Protein AF-A0A075B1Z4-F1 (afdb_monomer_lite)

Organism: Rozella allomycis (strain CSF55) (NCBI:txid988480)

Radius of gyration: 21.36 Å; chains: 1; bounding box: 28×86×31 Å

pLDDT: mean 89.01, std 13.8, range [45.53, 98.69]

Secondary structure (DSSP, 8-state):
-PPS---------PPPTT-PPPP-SS-TTHHHHHHHHHHHHHTTT-GGGGHHHHHHHHHHHHHTTSS----TTTTT-HHHHHHHHHHHHHHHHHHH-

Sequence (97 aa):
MPSPGAYNISTLVKAPIRGSFPLDTQGLCKDYFENYMACLSKNFDHSILCRRGMRDYLKCRMDNDLMDKEDMARLGFADLEEEEREEEIIRKLRESF

InterPro domains:
  IPR051383 Cytochrome c oxidase assembly protein COX19 [PTHR21107] (10-88)

Structure (mmCIF, N/CA/C/O backbone):
data_AF-A0A075B1Z4-F1
#
_entry.id   AF-A0A075B1Z4-F1
#
loop_
_atom_site.group_PDB
_atom_site.id
_atom_site.type_symbol
_atom_site.label_atom_id
_atom_site.label_alt_id
_atom_site.label_comp_id
_atom_site.label_asym_id
_atom_site.label_entity_id
_atom_site.label_seq_id
_atom_site.pdbx_PDB_ins_code
_atom_site.Cartn_x
_atom_site.Cartn_y
_atom_site.Cartn_z
_atom_site.occupancy
_atom_site.B_iso_or_equiv
_atom_site.auth_seq_id
_atom_site.auth_comp_id
_atom_site.auth_asym_id
_atom_site.auth_atom_id
_atom_site.pdbx_PDB_model_num
ATOM 1 N N . MET A 1 1 ? -3.525 53.844 -20.249 1.00 47.25 1 MET A N 1
ATOM 2 C CA . MET A 1 1 ? -2.484 53.064 -20.951 1.00 47.25 1 MET A CA 1
ATOM 3 C C . MET A 1 1 ? -1.762 52.203 -19.919 1.00 47.25 1 MET A C 1
ATOM 5 O O . MET A 1 1 ? -1.193 52.815 -19.024 1.00 47.25 1 MET A O 1
ATOM 9 N N . PRO A 1 2 ? -1.738 50.857 -20.007 1.00 45.53 2 PRO A N 1
ATOM 10 C CA . PRO A 1 2 ? -2.737 49.907 -20.517 1.00 45.53 2 PRO A CA 1
ATOM 11 C C . PRO A 1 2 ? -3.696 49.416 -19.396 1.00 45.53 2 PRO A C 1
ATOM 13 O O . PRO A 1 2 ? -3.546 49.795 -18.239 1.00 45.53 2 PRO A O 1
ATOM 16 N N . SER A 1 3 ? -4.738 48.667 -19.767 1.00 46.66 3 SER A N 1
ATOM 17 C CA . SER A 1 3 ? -6.007 48.518 -19.024 1.00 46.66 3 SER A CA 1
ATOM 18 C C . SER A 1 3 ? -6.127 47.252 -18.149 1.00 46.66 3 SER A C 1
ATOM 20 O O . SER A 1 3 ? -5.508 46.237 -18.468 1.00 46.66 3 SER A O 1
ATOM 22 N N . PRO A 1 4 ? -6.989 47.259 -17.107 1.00 60.28 4 PRO A N 1
ATOM 23 C CA . PRO A 1 4 ? -7.379 46.069 -16.355 1.00 60.28 4 PRO A CA 1
ATOM 24 C C . PRO A 1 4 ? -8.543 45.351 -17.059 1.00 60.28 4 PRO A C 1
ATOM 26 O O . PRO A 1 4 ? -9.623 45.916 -17.210 1.00 60.28 4 PRO A O 1
ATOM 29 N N . GLY A 1 5 ? -8.336 44.103 -17.484 1.00 56.06 5 GLY A N 1
ATOM 30 C CA . GLY A 1 5 ? -9.403 43.246 -18.009 1.00 56.06 5 GLY A CA 1
ATOM 31 C C . GLY A 1 5 ? -9.019 42.495 -19.279 1.00 56.06 5 GLY A C 1
ATOM 32 O O . GLY A 1 5 ? -8.950 43.095 -20.344 1.00 56.06 5 GLY A O 1
ATOM 33 N N . ALA A 1 6 ? -8.782 41.188 -19.125 1.00 57.06 6 ALA A N 1
ATOM 34 C CA . ALA A 1 6 ? -9.118 40.100 -20.057 1.00 57.06 6 ALA A CA 1
ATOM 35 C C . ALA A 1 6 ? -8.248 38.867 -19.747 1.00 57.06 6 ALA A C 1
ATOM 37 O O . ALA A 1 6 ? -7.392 38.474 -20.537 1.00 57.06 6 ALA A O 1
ATOM 38 N N . TYR A 1 7 ? -8.460 38.224 -18.595 1.00 58.62 7 TYR A N 1
ATOM 39 C CA . TYR A 1 7 ? -8.104 36.812 -18.486 1.00 58.62 7 TYR A CA 1
ATOM 40 C C . TYR A 1 7 ? -9.209 36.025 -19.201 1.00 58.62 7 TYR A C 1
ATOM 42 O O . TYR A 1 7 ? -10.293 35.812 -18.670 1.00 58.62 7 TYR A O 1
ATOM 50 N N . ASN A 1 8 ? -8.965 35.624 -20.447 1.00 62.91 8 ASN A N 1
ATOM 51 C CA . ASN A 1 8 ? -9.784 34.597 -21.083 1.00 62.91 8 ASN A CA 1
ATOM 52 C C . ASN A 1 8 ? -9.453 33.253 -20.417 1.00 62.91 8 ASN A C 1
ATOM 54 O O . ASN A 1 8 ? -8.621 32.492 -20.907 1.00 62.91 8 ASN A O 1
ATOM 58 N N . ILE A 1 9 ? -10.100 32.960 -19.283 1.00 61.41 9 ILE A N 1
ATOM 59 C CA . ILE A 1 9 ? -10.144 31.614 -18.697 1.00 61.41 9 ILE A CA 1
ATOM 60 C C . ILE A 1 9 ? -11.123 30.801 -19.550 1.00 61.41 9 ILE A C 1
ATOM 62 O O . ILE A 1 9 ? -12.278 30.577 -19.212 1.00 61.41 9 ILE A O 1
ATOM 66 N N . SER A 1 10 ? -10.666 30.419 -20.735 1.00 58.81 10 SER A N 1
ATOM 67 C CA . SER A 1 10 ? -11.241 29.327 -21.525 1.00 58.81 10 SER A CA 1
ATOM 68 C C . SER A 1 10 ? -10.200 28.231 -21.706 1.00 58.81 10 SER A C 1
ATOM 70 O O . SER A 1 10 ? -10.102 27.589 -22.747 1.00 58.81 10 SER A O 1
ATOM 72 N N . THR A 1 11 ? -9.419 27.978 -20.657 1.00 62.69 11 THR A N 1
ATOM 73 C CA . THR A 1 11 ? -8.831 26.658 -20.464 1.00 62.69 11 THR A CA 1
ATOM 74 C C . THR A 1 11 ? -9.982 25.760 -20.028 1.00 62.69 11 THR A C 1
ATOM 76 O O . THR A 1 11 ? -10.316 25.684 -18.851 1.00 62.69 11 THR A O 1
ATOM 79 N N . LEU A 1 12 ? -10.660 25.137 -20.992 1.00 65.56 12 LEU A N 1
ATOM 80 C CA . LEU A 1 12 ? -11.515 23.984 -20.731 1.00 65.56 12 LEU A CA 1
ATOM 81 C C . LEU A 1 12 ? -10.642 22.948 -20.014 1.00 65.56 12 LEU A C 1
ATOM 83 O O . LEU A 1 12 ? -9.859 22.243 -20.649 1.00 65.56 12 LEU A O 1
ATOM 87 N N . VAL A 1 13 ? -10.710 22.915 -18.682 1.00 67.50 13 VAL A N 1
ATOM 88 C CA . VAL A 1 13 ? -10.026 21.912 -17.869 1.00 67.50 13 VAL A CA 1
ATOM 89 C C . VAL A 1 13 ? -10.688 20.588 -18.215 1.00 67.50 13 VAL A C 1
ATOM 91 O O . VAL A 1 13 ? -11.786 20.281 -17.753 1.00 67.50 13 VAL A O 1
ATOM 94 N N . LYS A 1 14 ? -10.061 19.833 -19.119 1.00 75.62 14 LYS A N 1
ATOM 95 C CA . LYS A 1 14 ? -10.517 18.493 -19.464 1.00 75.62 14 LYS A CA 1
ATOM 96 C C . LYS A 1 14 ? -10.441 17.662 -18.190 1.00 75.62 14 LYS A C 1
ATOM 98 O O . LYS A 1 14 ? -9.383 17.605 -17.563 1.00 75.62 14 LYS A O 1
ATOM 103 N N . ALA A 1 15 ? -11.563 17.057 -17.805 1.00 76.38 15 ALA A N 1
ATOM 104 C CA . ALA A 1 15 ? -11.592 16.171 -16.654 1.00 76.38 15 ALA A CA 1
ATOM 105 C C . ALA A 1 15 ? -10.491 15.102 -16.802 1.00 76.38 15 ALA A C 1
ATOM 107 O O . ALA A 1 15 ? -10.230 14.652 -17.928 1.00 76.38 15 ALA A O 1
ATOM 108 N N . PRO A 1 16 ? -9.830 14.707 -15.700 1.00 80.38 16 PRO A N 1
ATOM 109 C CA . PRO A 1 16 ? -8.864 13.623 -15.739 1.00 80.38 16 PRO A CA 1
ATOM 110 C C . PRO A 1 16 ? -9.491 12.388 -16.384 1.00 80.38 16 PRO A C 1
ATOM 112 O O . PRO A 1 16 ? -10.647 12.061 -16.122 1.00 80.38 16 PRO A O 1
ATOM 115 N N . ILE A 1 17 ? -8.718 11.686 -17.211 1.00 78.56 17 ILE A N 1
ATOM 116 C CA . ILE A 1 17 ? -9.185 10.504 -17.957 1.00 78.56 17 ILE A CA 1
ATOM 117 C C . ILE A 1 17 ? -9.758 9.429 -17.017 1.00 78.56 17 ILE A C 1
ATOM 119 O O . ILE A 1 17 ? -10.664 8.703 -17.407 1.00 78.56 17 ILE A O 1
ATOM 123 N N . ARG A 1 18 ? -9.256 9.361 -15.778 1.00 75.94 18 ARG A N 1
ATOM 124 C CA . ARG A 1 18 ? -9.689 8.419 -14.735 1.00 75.94 18 ARG A CA 1
ATOM 125 C C . ARG A 1 18 ? -10.506 9.069 -13.610 1.00 75.94 18 ARG A C 1
ATOM 127 O O . ARG A 1 18 ? -10.640 8.504 -12.535 1.00 75.94 18 ARG A O 1
ATOM 134 N N . GLY A 1 19 ? -11.032 10.274 -13.835 1.00 74.44 19 GLY A N 1
ATOM 135 C CA . GLY A 1 19 ? -11.759 11.025 -12.809 1.00 74.44 19 GLY A CA 1
ATOM 136 C C . GLY A 1 19 ? -10.892 11.412 -11.602 1.00 74.44 19 GLY A C 1
ATOM 137 O O . GLY A 1 19 ? -9.662 11.384 -11.649 1.00 74.44 19 GLY A O 1
ATOM 138 N N . SER A 1 20 ? -11.544 11.838 -10.522 1.00 80.00 20 SER A N 1
ATOM 139 C CA . SER A 1 20 ? -10.911 12.099 -9.225 1.00 80.00 20 SER A CA 1
ATOM 140 C C . SER A 1 20 ? -10.986 10.848 -8.350 1.00 80.00 20 SER A C 1
ATOM 142 O O . SER A 1 20 ? -12.084 10.339 -8.134 1.00 80.00 20 SER A O 1
ATOM 144 N N . PHE A 1 21 ? -9.854 10.382 -7.815 1.00 77.19 21 PHE A N 1
ATOM 145 C CA . PHE A 1 21 ? -9.827 9.220 -6.922 1.00 77.19 21 PHE A CA 1
ATOM 146 C C . PHE A 1 21 ? -10.700 9.449 -5.676 1.00 77.19 21 PHE A C 1
ATOM 148 O O . PHE A 1 21 ? -10.550 10.490 -5.026 1.00 77.19 21 PHE A O 1
ATOM 155 N N . PRO A 1 22 ? -11.571 8.492 -5.308 1.00 88.38 22 PRO A N 1
ATOM 156 C CA . PRO A 1 22 ? -12.310 8.550 -4.055 1.00 88.38 22 PRO A CA 1
ATOM 157 C C . PRO A 1 22 ? -11.364 8.683 -2.852 1.00 88.38 22 PRO A C 1
ATOM 159 O O . PRO A 1 22 ? -10.309 8.041 -2.781 1.00 88.38 22 PRO A O 1
ATOM 162 N N . LEU A 1 23 ? -11.734 9.528 -1.891 1.00 89.75 23 LEU A N 1
ATOM 163 C CA . LEU A 1 23 ? -11.041 9.587 -0.606 1.00 89.75 23 LEU A CA 1
ATOM 164 C C . LEU A 1 23 ? -11.523 8.447 0.289 1.00 89.75 23 LEU A C 1
ATOM 166 O O . LEU A 1 23 ? -12.704 8.110 0.290 1.00 89.75 23 LEU A O 1
ATOM 170 N N . ASP A 1 24 ? -10.611 7.897 1.089 1.00 91.50 24 ASP A N 1
ATOM 171 C CA . ASP A 1 24 ? -10.953 6.921 2.122 1.00 91.50 24 ASP A CA 1
ATOM 172 C C . ASP A 1 24 ? -11.573 7.634 3.330 1.00 91.50 24 ASP A C 1
ATOM 174 O O . ASP A 1 24 ? -10.918 7.897 4.337 1.00 91.50 24 ASP A O 1
ATOM 178 N N . THR A 1 25 ? -12.837 8.030 3.213 1.00 92.38 25 THR A N 1
ATOM 179 C CA . THR A 1 25 ? -13.524 8.775 4.276 1.00 92.38 25 THR A CA 1
ATOM 180 C C . THR A 1 25 ? -13.875 7.901 5.476 1.00 92.38 25 THR A C 1
ATOM 182 O O . THR A 1 25 ? -14.076 8.420 6.569 1.00 92.38 25 THR A O 1
ATOM 185 N N . GLN A 1 26 ? -13.994 6.587 5.268 1.00 93.75 26 GLN A N 1
ATOM 186 C CA . GLN A 1 26 ? -14.344 5.617 6.309 1.00 93.75 26 GLN A CA 1
ATOM 187 C C . GLN A 1 26 ? -13.106 5.006 6.980 1.00 93.75 26 GLN A C 1
ATOM 189 O O . GLN A 1 26 ? -13.239 4.363 8.017 1.00 93.75 26 GLN A O 1
ATOM 194 N N . GLY A 1 27 ? -11.911 5.236 6.429 1.00 95.75 27 GLY A N 1
ATOM 195 C CA . GLY A 1 27 ? -10.658 4.716 6.964 1.00 95.75 27 GLY A CA 1
ATOM 196 C C . GLY A 1 27 ? -10.484 3.212 6.748 1.00 95.75 27 GLY A C 1
ATOM 197 O O . GLY A 1 27 ? -9.803 2.576 7.548 1.00 95.75 27 GLY A O 1
ATOM 198 N N . LEU A 1 28 ? -11.083 2.639 5.698 1.00 97.00 28 LEU A N 1
ATOM 199 C CA . LEU A 1 28 ? -11.012 1.202 5.394 1.00 97.00 28 LEU A CA 1
ATOM 200 C C . LEU A 1 28 ? -9.569 0.724 5.192 1.00 97.00 28 LEU A C 1
ATOM 202 O O . LEU A 1 28 ? -9.236 -0.413 5.514 1.00 97.00 28 LEU A O 1
ATOM 206 N N . CYS A 1 29 ? -8.703 1.604 4.690 1.00 97.88 29 CYS A N 1
ATOM 207 C CA . CYS A 1 29 ? -7.299 1.319 4.423 1.00 97.88 29 CYS A CA 1
ATOM 208 C C . CYS A 1 29 ? -6.348 2.086 5.346 1.00 97.88 29 CYS A C 1
ATOM 210 O O . CYS A 1 29 ? -5.155 2.198 5.045 1.00 97.88 29 CYS A O 1
ATOM 212 N N . LYS A 1 30 ? -6.858 2.612 6.468 1.00 97.62 30 LYS A N 1
ATOM 213 C CA . LYS A 1 30 ? -6.088 3.436 7.403 1.00 97.62 30 LYS A CA 1
ATOM 214 C C . LYS A 1 30 ? -4.879 2.695 7.975 1.00 97.62 30 LYS A C 1
ATOM 216 O O . LYS A 1 30 ? -3.789 3.253 7.962 1.00 97.62 30 LYS A O 1
ATOM 221 N N . ASP A 1 31 ? -5.039 1.444 8.394 1.00 98.12 31 ASP A N 1
ATOM 222 C CA . ASP A 1 31 ? -3.942 0.673 8.998 1.00 98.12 31 ASP A CA 1
ATOM 223 C C . ASP A 1 31 ? -2.791 0.450 8.002 1.00 98.12 31 ASP A C 1
ATOM 225 O O . ASP A 1 31 ? -1.616 0.625 8.329 1.00 98.12 31 ASP A O 1
ATOM 229 N N . TYR A 1 32 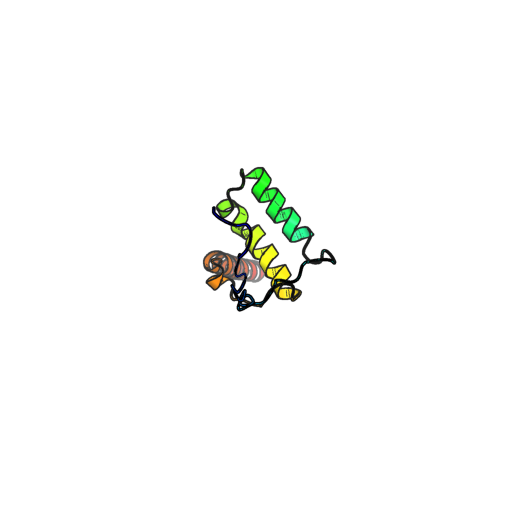? -3.115 0.139 6.742 1.00 98.25 32 TYR A N 1
ATOM 230 C CA . TYR A 1 32 ? -2.121 0.007 5.673 1.00 98.25 32 TYR A CA 1
ATOM 231 C C . TYR A 1 32 ? -1.423 1.339 5.376 1.00 98.25 32 TYR A C 1
ATOM 233 O O . TYR A 1 32 ? -0.206 1.373 5.184 1.00 98.25 32 TYR A O 1
ATOM 241 N N . PHE A 1 33 ? -2.181 2.440 5.373 1.00 97.25 33 PHE A N 1
ATOM 242 C CA . PHE A 1 33 ? -1.630 3.781 5.211 1.00 97.25 33 PHE A CA 1
ATOM 243 C C . PHE A 1 33 ? -0.663 4.133 6.345 1.00 97.25 33 PHE A C 1
ATOM 245 O O . PHE A 1 33 ? 0.456 4.564 6.075 1.00 97.25 33 PHE A O 1
ATOM 252 N N . GLU A 1 34 ? -1.058 3.922 7.599 1.00 98.19 34 GLU A N 1
ATOM 253 C CA . GLU A 1 34 ? -0.224 4.212 8.766 1.00 98.19 34 GLU A CA 1
ATOM 254 C C . GLU A 1 34 ? 1.058 3.378 8.759 1.00 98.19 34 GLU A C 1
ATOM 256 O O . GLU A 1 34 ? 2.138 3.923 8.987 1.00 98.19 34 GLU A O 1
ATOM 261 N N . ASN A 1 35 ? 0.977 2.095 8.400 1.00 98.25 35 ASN A N 1
ATOM 262 C CA . ASN A 1 35 ? 2.153 1.239 8.245 1.00 98.25 35 ASN A CA 1
ATOM 263 C C . ASN A 1 35 ? 3.108 1.756 7.159 1.00 98.25 35 ASN A C 1
ATOM 265 O O . ASN A 1 35 ? 4.323 1.825 7.375 1.00 98.25 35 ASN A O 1
ATOM 269 N N . TYR A 1 36 ? 2.575 2.162 6.004 1.00 98.38 36 TYR A N 1
ATOM 270 C CA . TYR A 1 36 ? 3.382 2.729 4.928 1.00 98.38 36 TYR A CA 1
ATOM 271 C C . TYR A 1 36 ? 4.029 4.062 5.339 1.00 98.38 36 TYR A C 1
ATOM 273 O O . TYR A 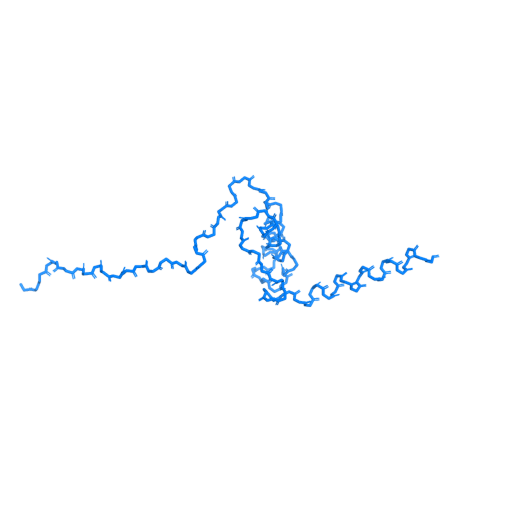1 36 ? 5.240 4.234 5.179 1.00 98.38 36 TYR A O 1
ATOM 281 N N . MET A 1 37 ? 3.265 4.976 5.941 1.00 98.25 37 MET A N 1
ATOM 282 C CA . MET A 1 37 ? 3.776 6.265 6.419 1.00 98.25 37 MET A CA 1
ATOM 283 C C . MET A 1 37 ? 4.816 6.100 7.529 1.00 98.25 37 MET A C 1
ATOM 285 O O . MET A 1 37 ? 5.831 6.795 7.533 1.00 98.25 37 MET A O 1
ATOM 289 N N . ALA A 1 38 ? 4.616 5.149 8.444 1.00 98.50 38 ALA A N 1
ATOM 290 C CA . ALA A 1 38 ? 5.592 4.834 9.480 1.00 98.50 38 ALA A CA 1
ATOM 291 C C . ALA A 1 38 ? 6.910 4.334 8.872 1.00 98.50 38 ALA A C 1
ATOM 293 O O . ALA A 1 38 ? 7.983 4.677 9.369 1.00 98.50 38 ALA A O 1
ATOM 294 N N . CYS A 1 39 ? 6.850 3.553 7.789 1.00 98.69 39 CYS A N 1
ATOM 295 C CA . CYS A 1 39 ? 8.042 3.148 7.054 1.00 98.69 39 CYS A CA 1
ATOM 296 C C . CYS A 1 39 ? 8.750 4.349 6.415 1.00 98.69 39 CYS A C 1
ATOM 298 O O . CYS A 1 39 ? 9.960 4.486 6.593 1.00 98.69 39 CYS A O 1
ATOM 300 N N . LEU A 1 40 ? 8.024 5.232 5.719 1.00 98.44 40 LEU A N 1
ATOM 301 C CA . LEU A 1 40 ? 8.615 6.424 5.095 1.00 98.44 40 LEU A CA 1
ATOM 302 C C . LEU A 1 40 ? 9.296 7.319 6.129 1.00 98.44 40 LEU A C 1
ATOM 304 O O . LEU A 1 40 ? 10.462 7.671 5.965 1.00 98.44 40 LEU A O 1
ATOM 308 N N . SER A 1 41 ? 8.608 7.591 7.240 1.00 98.31 41 SER A N 1
ATOM 309 C CA . SER A 1 41 ? 9.135 8.410 8.331 1.00 98.31 41 SER A CA 1
ATOM 310 C C . SER A 1 41 ? 10.435 7.840 8.909 1.00 98.31 41 SER A C 1
ATOM 312 O O . SER A 1 41 ? 11.376 8.590 9.162 1.00 98.31 41 SER A O 1
ATOM 314 N N . LYS A 1 42 ? 10.534 6.513 9.065 1.00 98.50 42 LYS A N 1
ATOM 315 C CA . LYS A 1 42 ? 11.761 5.839 9.530 1.00 98.50 42 LYS A CA 1
ATOM 316 C C . LYS A 1 42 ? 12.895 5.860 8.506 1.00 98.50 42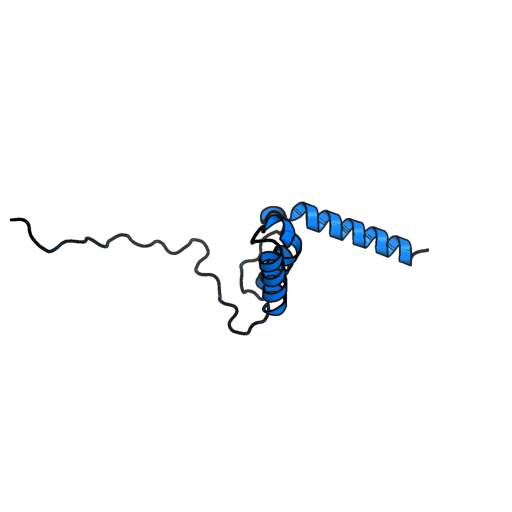 LYS A C 1
ATOM 318 O O . LYS A 1 42 ? 14.055 5.771 8.893 1.00 98.50 42 LYS A O 1
ATOM 323 N N . ASN A 1 43 ? 12.565 5.945 7.221 1.00 98.06 43 ASN A N 1
ATOM 324 C CA . ASN A 1 43 ? 13.509 5.833 6.114 1.00 98.06 43 ASN A CA 1
ATOM 325 C C . ASN A 1 43 ? 13.714 7.162 5.378 1.00 98.06 43 ASN A C 1
ATOM 327 O O . ASN A 1 43 ? 14.077 7.140 4.208 1.00 98.06 43 ASN A O 1
ATOM 331 N N . PHE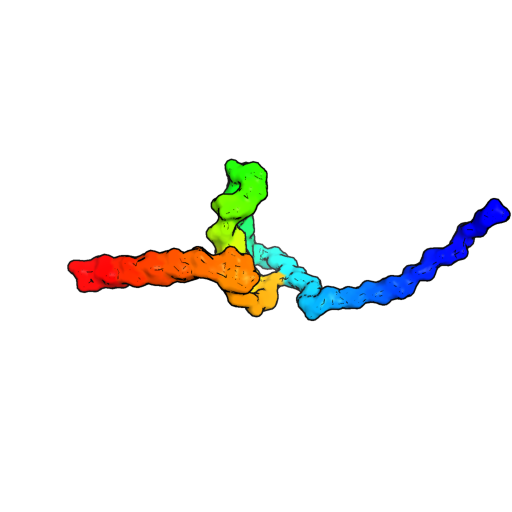 A 1 44 ? 13.484 8.307 6.031 1.00 97.44 44 PHE A N 1
ATOM 332 C CA . PHE A 1 44 ? 13.699 9.639 5.446 1.00 97.44 44 PHE A CA 1
ATOM 333 C C . PHE A 1 44 ? 13.029 9.803 4.070 1.00 97.44 44 PHE A C 1
ATOM 335 O O . PHE A 1 44 ? 13.633 10.294 3.119 1.00 97.44 44 PHE A O 1
ATOM 342 N N . ASP A 1 45 ? 11.789 9.321 3.961 1.00 96.31 45 ASP A N 1
ATOM 343 C CA . ASP A 1 45 ? 10.969 9.349 2.747 1.00 96.31 45 ASP A CA 1
ATOM 344 C C . ASP A 1 45 ? 11.551 8.575 1.544 1.00 96.31 45 ASP A C 1
ATOM 346 O O . ASP A 1 45 ? 11.098 8.727 0.405 1.00 96.31 45 ASP A O 1
ATOM 350 N N . HIS A 1 46 ? 12.507 7.667 1.771 1.00 97.25 46 HIS A N 1
ATOM 351 C CA . HIS A 1 46 ? 12.997 6.742 0.749 1.00 97.25 46 HIS A CA 1
ATOM 352 C C . HIS A 1 46 ? 11.962 5.646 0.443 1.00 97.25 46 HIS A C 1
ATOM 354 O O . HIS A 1 46 ? 12.026 4.524 0.947 1.00 97.25 46 HIS A O 1
ATOM 360 N N . SER A 1 47 ? 11.019 5.962 -0.446 1.00 94.19 47 SER A N 1
ATOM 361 C CA . SER A 1 47 ? 9.898 5.092 -0.839 1.00 94.19 47 SER A CA 1
ATOM 362 C C . SER A 1 47 ? 10.304 3.716 -1.374 1.00 94.19 47 SER A C 1
ATOM 364 O O . SER A 1 47 ? 9.572 2.746 -1.176 1.00 94.19 47 SER A O 1
ATOM 366 N N . ILE A 1 48 ? 11.487 3.596 -1.987 1.00 96.06 48 ILE A N 1
ATOM 367 C CA . ILE A 1 48 ? 12.031 2.322 -2.489 1.00 96.06 48 ILE A CA 1
ATOM 368 C C . ILE A 1 48 ? 12.159 1.289 -1.357 1.00 96.06 48 ILE A C 1
ATOM 370 O O . ILE A 1 48 ? 11.887 0.109 -1.570 1.00 96.06 48 ILE A O 1
ATOM 374 N N . LEU A 1 49 ? 12.495 1.729 -0.140 1.00 97.56 49 LEU A N 1
ATOM 375 C CA . LEU A 1 49 ? 12.626 0.858 1.034 1.00 97.56 49 LEU A CA 1
ATOM 376 C C . LEU A 1 49 ? 11.267 0.438 1.619 1.00 97.56 49 LEU A C 1
ATOM 378 O O . LEU A 1 49 ? 11.191 -0.495 2.411 1.00 97.56 49 LEU A O 1
ATOM 382 N N . CYS A 1 50 ? 10.186 1.103 1.210 1.00 98.06 50 CYS A N 1
ATOM 383 C CA . CYS A 1 50 ? 8.837 0.929 1.745 1.00 98.06 50 CYS A CA 1
ATOM 384 C C . CYS A 1 50 ? 7.857 0.346 0.721 1.00 98.06 50 CYS A C 1
ATOM 386 O O . CYS A 1 50 ? 6.640 0.448 0.892 1.00 98.06 50 CYS A O 1
ATOM 388 N N . ARG A 1 51 ? 8.372 -0.282 -0.345 1.00 97.38 51 ARG A N 1
ATOM 389 C CA . ARG A 1 51 ? 7.560 -0.794 -1.459 1.00 97.38 51 ARG A CA 1
ATOM 390 C C . ARG A 1 51 ? 6.506 -1.816 -1.044 1.00 97.38 51 ARG A C 1
ATOM 392 O O . ARG A 1 51 ? 5.394 -1.728 -1.550 1.00 97.38 51 ARG A O 1
ATOM 399 N N . ARG A 1 52 ? 6.809 -2.722 -0.103 1.00 96.94 52 ARG A N 1
ATOM 400 C CA . ARG A 1 52 ? 5.822 -3.691 0.418 1.00 96.94 52 ARG A CA 1
ATOM 401 C C . ARG A 1 52 ? 4.627 -2.976 1.065 1.00 96.94 52 ARG A C 1
ATOM 403 O O . ARG A 1 52 ? 3.494 -3.203 0.665 1.00 96.94 52 ARG A O 1
ATOM 410 N N . GLY A 1 53 ? 4.884 -2.006 1.949 1.00 97.31 53 GLY A N 1
ATOM 411 C CA . GLY A 1 53 ? 3.822 -1.203 2.569 1.00 97.31 53 GLY A CA 1
ATOM 412 C C . GLY A 1 53 ? 3.015 -0.379 1.558 1.00 97.31 53 GLY A C 1
ATOM 413 O O . GLY A 1 53 ? 1.793 -0.300 1.658 1.00 97.31 53 GLY A O 1
ATOM 414 N N . MET A 1 54 ? 3.679 0.188 0.545 1.00 97.88 54 MET A N 1
ATOM 415 C CA . MET A 1 54 ? 3.000 0.907 -0.539 1.00 97.88 54 MET A CA 1
ATOM 416 C C . MET A 1 54 ? 2.073 -0.013 -1.342 1.00 97.88 54 MET A C 1
ATOM 418 O O . MET A 1 54 ? 0.928 0.350 -1.609 1.00 97.88 54 MET A O 1
ATOM 422 N N . ARG A 1 55 ? 2.557 -1.202 -1.713 1.00 97.75 55 ARG A N 1
ATOM 423 C CA . ARG A 1 55 ? 1.785 -2.211 -2.443 1.00 97.75 55 ARG A CA 1
ATOM 424 C C . ARG A 1 55 ? 0.556 -2.643 -1.648 1.00 97.75 55 ARG A C 1
ATOM 426 O O . ARG A 1 55 ? -0.537 -2.641 -2.203 1.00 97.75 55 ARG A O 1
ATOM 433 N N . ASP A 1 56 ? 0.710 -2.954 -0.363 1.00 97.81 56 ASP A N 1
ATOM 434 C CA . ASP A 1 56 ? -0.399 -3.419 0.479 1.00 97.81 56 ASP A CA 1
ATOM 435 C C . ASP A 1 56 ? -1.472 -2.330 0.644 1.00 97.81 56 ASP A C 1
ATOM 437 O O . ASP A 1 56 ? -2.672 -2.601 0.566 1.00 97.81 56 ASP A O 1
ATOM 441 N N . TYR A 1 57 ? -1.048 -1.069 0.774 1.00 97.69 57 TYR A N 1
ATOM 442 C CA . TYR A 1 57 ? -1.962 0.071 0.806 1.00 97.69 57 TYR A CA 1
ATOM 443 C C . TYR A 1 57 ? -2.730 0.244 -0.511 1.00 97.69 57 TYR A C 1
ATOM 445 O O . TYR A 1 57 ? -3.953 0.403 -0.496 1.00 97.69 57 TYR A O 1
ATOM 453 N N . LEU A 1 58 ? -2.048 0.172 -1.657 1.00 96.94 58 LEU A N 1
ATOM 454 C CA . LEU A 1 58 ? -2.700 0.249 -2.968 1.00 96.94 58 LEU A CA 1
ATOM 455 C C . LEU A 1 58 ? -3.645 -0.932 -3.201 1.00 96.94 58 LEU A C 1
ATOM 457 O O . LEU A 1 58 ? -4.750 -0.736 -3.706 1.00 96.94 58 LEU A O 1
ATOM 461 N N . LYS A 1 59 ? -3.255 -2.134 -2.765 1.00 97.06 59 LYS A N 1
ATOM 462 C CA . LYS A 1 59 ? -4.102 -3.323 -2.814 1.00 97.06 59 LYS A CA 1
ATOM 463 C C . LYS A 1 59 ? -5.402 -3.110 -2.053 1.00 97.06 59 LYS A C 1
ATOM 465 O O . LYS A 1 59 ? -6.470 -3.288 -2.628 1.00 97.06 59 LYS A O 1
ATOM 470 N N . CYS A 1 60 ? -5.313 -2.656 -0.803 1.00 97.81 60 CYS A N 1
ATOM 471 C CA . CYS A 1 60 ? -6.493 -2.364 0.002 1.00 97.81 60 CYS A CA 1
ATOM 472 C C . CYS A 1 60 ? -7.427 -1.372 -0.703 1.00 97.81 60 CYS A C 1
ATOM 474 O O . CYS A 1 60 ? -8.640 -1.581 -0.741 1.00 97.81 60 CYS A O 1
ATOM 476 N N . ARG A 1 61 ? -6.874 -0.311 -1.307 1.00 96.94 61 ARG A N 1
ATOM 477 C CA . ARG A 1 61 ? -7.681 0.689 -2.019 1.00 96.94 61 ARG A CA 1
ATOM 478 C C . ARG A 1 61 ? -8.401 0.106 -3.232 1.00 96.94 61 ARG A C 1
ATOM 480 O O . ARG A 1 61 ? -9.556 0.454 -3.447 1.00 96.94 61 ARG A O 1
ATOM 487 N N . MET A 1 62 ? -7.750 -0.766 -3.997 1.00 96.00 62 MET A N 1
ATOM 488 C CA . MET A 1 62 ? -8.373 -1.443 -5.143 1.00 96.00 62 MET A CA 1
ATOM 489 C C . MET A 1 62 ? -9.425 -2.475 -4.718 1.00 96.00 62 MET A C 1
ATOM 491 O O . MET A 1 62 ? -10.434 -2.640 -5.400 1.00 96.00 62 MET A O 1
ATOM 495 N N . ASP A 1 63 ? -9.214 -3.151 -3.588 1.00 96.44 63 ASP A N 1
ATOM 496 C CA . ASP A 1 63 ? -10.152 -4.142 -3.051 1.00 96.44 63 ASP A CA 1
ATOM 497 C C . ASP A 1 63 ? -11.418 -3.490 -2.451 1.00 96.44 63 ASP A C 1
ATOM 499 O O . ASP A 1 63 ? -12.462 -4.135 -2.397 1.00 96.44 63 ASP A O 1
ATOM 503 N N . ASN A 1 64 ? -11.341 -2.213 -2.051 1.00 95.62 64 ASN A N 1
ATOM 504 C CA . ASN A 1 64 ? -12.450 -1.427 -1.485 1.00 95.62 64 ASN A CA 1
ATOM 505 C C . ASN A 1 64 ? -13.009 -0.357 -2.447 1.00 95.62 64 ASN A C 1
ATOM 507 O O . ASN A 1 64 ? -13.658 0.586 -1.999 1.00 95.62 64 ASN A O 1
ATOM 511 N N . ASP A 1 65 ? -12.724 -0.455 -3.750 1.00 92.75 65 ASP A N 1
ATOM 512 C CA . ASP A 1 65 ? -13.211 0.477 -4.784 1.00 92.75 65 ASP A CA 1
ATOM 513 C C . ASP A 1 65 ? -12.853 1.965 -4.522 1.00 92.75 65 ASP A C 1
ATOM 515 O O . ASP A 1 65 ? -13.508 2.894 -4.999 1.00 92.75 65 ASP A O 1
ATOM 519 N N . LEU A 1 66 ? -11.762 2.213 -3.787 1.00 93.19 66 LEU A N 1
ATOM 520 C CA . LEU A 1 66 ? -11.170 3.540 -3.543 1.00 93.19 66 LEU A CA 1
ATOM 521 C C . LEU A 1 66 ? -10.108 3.911 -4.596 1.00 93.19 66 LEU A C 1
ATOM 523 O O . LEU A 1 66 ? -9.433 4.946 -4.491 1.00 93.19 66 LEU A O 1
ATOM 527 N N . MET A 1 67 ? -9.912 3.025 -5.572 1.00 91.19 67 MET A N 1
ATOM 528 C CA . MET A 1 67 ? -9.026 3.142 -6.723 1.00 91.19 67 MET A CA 1
ATOM 529 C C . MET A 1 67 ? -9.448 2.117 -7.785 1.00 91.19 67 MET A C 1
ATOM 531 O O . MET A 1 67 ? -9.860 1.012 -7.435 1.00 91.19 67 MET A O 1
ATOM 535 N N . ASP A 1 68 ? -9.312 2.464 -9.067 1.00 91.12 68 ASP A N 1
ATOM 536 C CA . ASP A 1 68 ? -9.508 1.507 -10.161 1.00 91.12 68 ASP A CA 1
ATOM 537 C C . ASP A 1 68 ? -8.577 0.299 -10.001 1.00 91.12 68 ASP A C 1
ATOM 539 O O . ASP A 1 68 ? -7.402 0.448 -9.659 1.00 91.12 68 ASP A O 1
ATOM 543 N N . LYS A 1 69 ? -9.094 -0.895 -10.294 1.00 93.19 69 LYS A N 1
ATOM 544 C CA . LYS A 1 69 ? -8.297 -2.123 -10.277 1.00 93.19 69 LYS A CA 1
ATOM 545 C C . LYS A 1 69 ? -7.266 -2.092 -11.399 1.00 93.19 69 LYS A C 1
ATOM 547 O O . LYS A 1 69 ? -7.624 -1.950 -12.565 1.00 93.19 69 LYS A O 1
ATOM 552 N N . GLU A 1 70 ? -6.009 -2.292 -11.035 1.00 94.00 70 GLU A N 1
ATOM 553 C CA . GLU A 1 70 ? -4.876 -2.382 -11.945 1.00 94.00 70 GLU A CA 1
ATOM 554 C C . GLU A 1 70 ? -3.964 -3.532 -11.497 1.00 94.00 70 GLU A C 1
ATOM 556 O O . GLU A 1 70 ? -3.941 -3.922 -10.329 1.00 94.00 70 GLU A O 1
ATOM 561 N N . ASP A 1 71 ? -3.218 -4.093 -12.440 1.00 95.94 71 ASP A N 1
ATOM 562 C CA . ASP A 1 71 ? -2.242 -5.141 -12.162 1.00 95.94 71 ASP A CA 1
ATOM 563 C C . ASP A 1 71 ? -1.060 -4.584 -11.346 1.00 95.94 71 ASP A C 1
ATOM 565 O O . ASP A 1 71 ? -0.452 -3.571 -11.712 1.00 95.94 71 ASP A O 1
ATOM 569 N N . MET A 1 72 ? -0.698 -5.270 -10.259 1.00 95.19 72 MET A N 1
ATOM 570 C CA . MET A 1 72 ? 0.444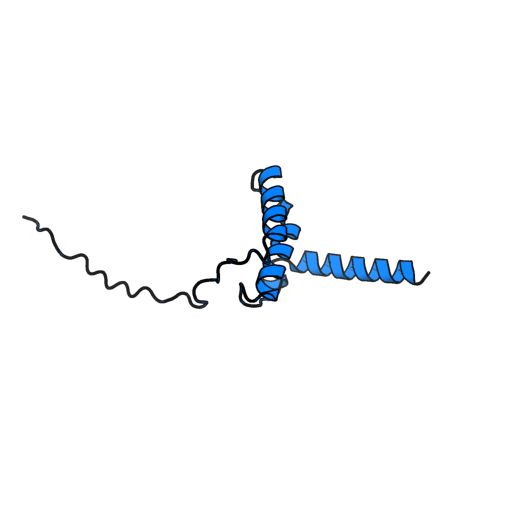 -4.914 -9.416 1.00 95.19 72 MET A CA 1
ATOM 571 C C . MET A 1 72 ? 1.753 -4.883 -10.200 1.00 95.19 72 MET A C 1
ATOM 573 O O . MET A 1 72 ? 2.596 -4.020 -9.946 1.00 95.19 72 MET A O 1
ATOM 577 N N . ALA A 1 73 ? 1.911 -5.745 -11.205 1.00 95.88 73 ALA A N 1
ATOM 578 C CA . ALA A 1 73 ? 3.071 -5.719 -12.083 1.00 95.88 73 ALA A CA 1
ATOM 579 C C . ALA A 1 73 ? 3.169 -4.390 -12.851 1.00 95.88 73 ALA A C 1
ATOM 581 O O . ALA A 1 73 ? 4.252 -3.810 -12.961 1.00 95.88 73 ALA A O 1
ATOM 582 N N . ARG A 1 74 ? 2.033 -3.846 -13.307 1.00 95.81 74 ARG A N 1
ATOM 583 C CA . ARG A 1 74 ? 1.962 -2.549 -14.008 1.00 95.81 74 ARG A CA 1
ATOM 584 C C . ARG A 1 74 ? 2.183 -1.361 -13.080 1.00 95.81 74 ARG A C 1
ATOM 586 O O . ARG A 1 74 ? 2.640 -0.314 -13.534 1.00 95.81 74 ARG A O 1
ATOM 593 N N . LEU A 1 75 ? 1.890 -1.533 -11.794 1.00 95.19 75 LEU A N 1
ATOM 594 C CA . LEU A 1 75 ? 2.217 -0.579 -10.735 1.00 95.19 75 LEU A CA 1
ATOM 595 C C . LEU A 1 75 ? 3.671 -0.708 -10.2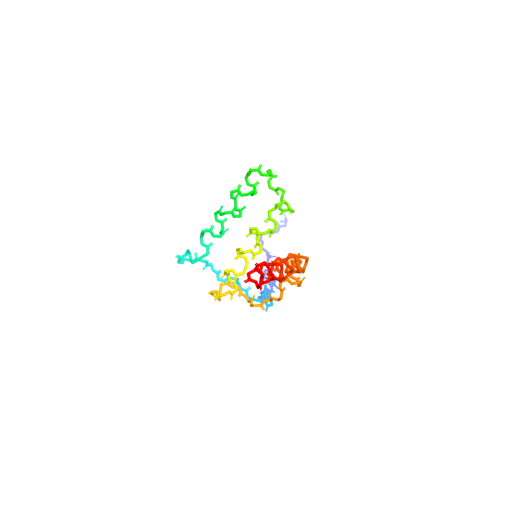43 1.00 95.19 75 LEU A C 1
ATOM 597 O O . LEU A 1 75 ? 4.095 0.058 -9.380 1.00 95.19 75 LEU A O 1
ATOM 601 N N . GLY A 1 76 ? 4.450 -1.631 -10.820 1.00 95.94 76 GLY A N 1
ATOM 602 C CA . GLY A 1 76 ? 5.866 -1.807 -10.523 1.00 95.94 76 GLY A CA 1
ATOM 603 C C . GLY A 1 76 ? 6.138 -2.686 -9.307 1.00 95.94 76 GLY A C 1
ATOM 604 O O . GLY A 1 76 ? 7.108 -2.419 -8.606 1.00 95.94 76 GLY A O 1
ATOM 605 N N . PHE A 1 77 ? 5.304 -3.698 -9.041 1.00 97.25 77 PHE A N 1
ATOM 606 C CA . PHE A 1 77 ? 5.457 -4.668 -7.941 1.00 97.25 77 PHE A CA 1
ATOM 607 C C . PHE A 1 77 ? 5.559 -6.132 -8.400 1.00 97.25 77 PHE A C 1
ATOM 609 O O . PHE A 1 77 ? 5.311 -7.037 -7.607 1.00 97.25 77 PHE A O 1
ATOM 616 N N . ALA A 1 78 ? 5.905 -6.374 -9.668 1.00 96.06 78 ALA A N 1
ATOM 617 C CA . ALA A 1 78 ? 5.971 -7.724 -10.240 1.00 96.06 78 ALA A CA 1
ATOM 618 C C . ALA A 1 78 ? 6.925 -8.657 -9.470 1.00 96.06 78 ALA A C 1
ATOM 620 O O . ALA A 1 78 ? 6.596 -9.812 -9.222 1.00 96.06 78 ALA A O 1
ATOM 621 N N . ASP A 1 79 ? 8.075 -8.122 -9.061 1.00 95.88 79 ASP A N 1
ATOM 622 C CA . ASP A 1 79 ? 9.093 -8.795 -8.252 1.00 95.88 79 ASP A CA 1
ATOM 623 C C . ASP A 1 79 ? 8.537 -9.252 -6.902 1.00 95.88 79 ASP A C 1
ATOM 625 O O . ASP A 1 79 ? 8.746 -10.386 -6.487 1.00 95.88 79 ASP A O 1
ATOM 629 N N . LEU A 1 80 ? 7.755 -8.397 -6.242 1.00 95.19 80 LEU A N 1
ATOM 630 C CA . LEU A 1 80 ? 7.194 -8.732 -4.941 1.00 95.19 80 LEU A CA 1
ATOM 631 C C . LEU A 1 80 ? 6.088 -9.794 -5.028 1.00 95.19 80 LEU A C 1
ATOM 633 O O . LEU A 1 80 ? 5.910 -10.561 -4.088 1.00 95.19 80 LEU A O 1
ATOM 637 N N . GLU A 1 81 ? 5.330 -9.841 -6.127 1.00 93.00 81 GLU A N 1
ATOM 638 C CA . GLU A 1 81 ? 4.361 -10.923 -6.342 1.00 93.00 81 GLU A CA 1
ATOM 639 C C . GLU A 1 81 ? 5.039 -12.264 -6.646 1.00 93.00 81 GLU A C 1
ATOM 641 O O . GLU A 1 81 ? 4.505 -13.323 -6.316 1.00 93.00 81 GLU A O 1
ATOM 646 N N . GLU A 1 82 ? 6.187 -12.237 -7.325 1.00 94.94 82 GLU A N 1
ATOM 647 C CA . GLU A 1 82 ? 6.993 -13.430 -7.575 1.00 94.94 82 GLU A CA 1
ATOM 648 C C . GLU A 1 82 ? 7.574 -13.975 -6.267 1.00 94.94 82 GLU A C 1
ATOM 650 O O . GLU A 1 82 ? 7.348 -15.147 -5.967 1.00 94.94 82 GLU A O 1
ATOM 655 N N . GLU A 1 83 ? 8.180 -13.111 -5.444 1.00 95.12 83 GLU A N 1
ATOM 656 C CA . GLU A 1 83 ? 8.653 -13.456 -4.095 1.00 95.12 83 GLU A CA 1
ATOM 657 C C . GLU A 1 83 ? 7.542 -14.106 -3.249 1.00 95.12 83 GLU A C 1
ATOM 659 O O . GLU A 1 83 ? 7.745 -15.169 -2.665 1.00 95.12 83 GLU A O 1
ATOM 664 N N . GLU A 1 84 ? 6.338 -13.523 -3.217 1.00 92.44 84 GLU A N 1
ATOM 665 C CA . GLU A 1 84 ? 5.212 -14.071 -2.442 1.00 92.44 84 GLU A CA 1
ATOM 666 C C . GLU A 1 84 ? 4.745 -15.440 -2.950 1.00 92.44 84 GLU A C 1
ATOM 668 O O . GLU A 1 84 ? 4.432 -16.328 -2.150 1.00 92.44 84 GLU A O 1
ATOM 673 N N . ARG A 1 85 ? 4.723 -15.645 -4.273 1.00 94.19 85 ARG A N 1
ATOM 674 C CA . ARG A 1 85 ? 4.390 -16.950 -4.865 1.00 94.19 85 ARG A CA 1
ATOM 675 C C . ARG A 1 85 ? 5.424 -18.008 -4.494 1.00 94.19 85 ARG A C 1
ATOM 677 O O . ARG A 1 85 ? 5.046 -19.131 -4.152 1.00 94.19 85 ARG A O 1
ATOM 684 N N . GLU A 1 86 ? 6.709 -17.668 -4.547 1.00 96.12 86 GLU A N 1
ATOM 685 C CA . GLU A 1 86 ? 7.792 -18.570 -4.148 1.00 96.12 86 GLU A CA 1
ATOM 686 C C . GLU A 1 86 ? 7.717 -18.924 -2.658 1.00 96.12 86 GLU A C 1
ATOM 688 O O . GLU A 1 86 ? 7.770 -20.105 -2.299 1.00 96.12 86 GLU A O 1
ATOM 693 N N . GLU A 1 87 ? 7.519 -17.930 -1.789 1.00 95.12 87 GLU A N 1
ATOM 694 C CA . GLU A 1 87 ? 7.345 -18.132 -0.348 1.00 95.12 87 GLU A CA 1
ATOM 695 C C . GLU A 1 87 ? 6.148 -19.051 -0.047 1.00 95.12 87 GLU A C 1
ATOM 697 O O . GLU A 1 87 ? 6.244 -19.951 0.797 1.00 95.12 87 GLU A O 1
ATOM 702 N N . GLU A 1 88 ? 5.033 -18.894 -0.768 1.00 95.62 88 GLU A N 1
ATOM 703 C CA . GLU A 1 88 ? 3.863 -19.757 -0.615 1.00 95.62 88 GLU A CA 1
ATOM 704 C C . GLU A 1 88 ? 4.150 -21.208 -1.034 1.00 95.62 88 GLU A C 1
ATOM 706 O O . GLU A 1 88 ? 3.729 -22.145 -0.344 1.00 95.62 88 GLU A O 1
ATOM 711 N N . ILE A 1 89 ? 4.886 -21.413 -2.130 1.00 95.75 89 ILE A N 1
ATOM 712 C CA . ILE A 1 89 ? 5.322 -22.746 -2.569 1.00 95.75 89 ILE A CA 1
ATOM 713 C C . ILE A 1 89 ? 6.200 -23.390 -1.492 1.00 95.75 89 ILE A C 1
ATOM 715 O O . ILE A 1 89 ? 5.944 -24.527 -1.090 1.00 95.75 89 ILE A O 1
ATOM 719 N N . ILE A 1 90 ? 7.195 -22.661 -0.978 1.00 95.94 90 ILE A N 1
ATOM 720 C CA . ILE A 1 90 ? 8.104 -23.153 0.066 1.00 95.94 90 ILE A CA 1
ATOM 721 C C . ILE A 1 90 ? 7.324 -23.535 1.329 1.00 95.94 90 ILE A C 1
ATOM 723 O O . ILE A 1 90 ? 7.580 -24.587 1.922 1.00 95.94 90 ILE A O 1
ATOM 727 N N . ARG A 1 91 ? 6.348 -22.715 1.735 1.00 95.69 91 ARG A N 1
ATOM 728 C CA . ARG A 1 91 ? 5.484 -23.003 2.887 1.00 95.69 91 ARG A CA 1
ATOM 729 C C . ARG A 1 91 ? 4.695 -24.298 2.688 1.00 95.69 91 ARG A C 1
ATOM 731 O O . ARG A 1 91 ? 4.718 -25.153 3.569 1.00 95.69 91 ARG A O 1
ATOM 738 N N . LYS A 1 92 ? 4.054 -24.473 1.528 1.00 95.56 92 LYS A N 1
ATOM 739 C CA . LYS A 1 92 ? 3.296 -25.694 1.198 1.00 95.56 92 LYS A CA 1
ATOM 740 C C . LYS A 1 92 ? 4.184 -26.935 1.183 1.00 95.56 92 LYS A C 1
ATOM 742 O O . LYS A 1 92 ? 3.766 -27.979 1.671 1.00 95.56 92 LYS A O 1
ATOM 747 N N . LEU A 1 93 ? 5.411 -26.819 0.672 1.00 95.56 93 LEU A N 1
ATOM 748 C CA . LEU A 1 93 ? 6.379 -27.914 0.715 1.00 95.56 93 LEU A CA 1
ATOM 749 C C . LEU A 1 93 ? 6.719 -28.287 2.161 1.00 95.56 93 LEU A C 1
ATOM 751 O O . LEU A 1 93 ? 6.664 -29.463 2.503 1.00 95.56 93 LEU A O 1
ATOM 755 N N . ARG A 1 94 ? 6.996 -27.306 3.029 1.00 95.50 94 ARG A N 1
ATOM 756 C CA . ARG A 1 94 ? 7.280 -27.560 4.451 1.00 95.50 94 ARG A CA 1
ATOM 757 C C . ARG A 1 94 ? 6.112 -28.223 5.182 1.00 95.50 94 ARG A C 1
ATOM 759 O O . ARG A 1 94 ? 6.358 -29.032 6.055 1.00 95.50 94 ARG A O 1
ATOM 766 N N . GLU A 1 95 ? 4.874 -27.872 4.852 1.00 95.00 95 GLU A N 1
ATOM 767 C CA . GLU A 1 95 ? 3.675 -28.475 5.455 1.00 95.00 95 GLU A CA 1
ATOM 768 C C . GLU A 1 95 ? 3.377 -29.888 4.923 1.00 95.00 95 GLU A C 1
ATOM 770 O O . GLU A 1 95 ? 2.606 -30.625 5.534 1.00 95.00 95 GLU A O 1
ATOM 775 N N . SER A 1 96 ? 3.958 -30.259 3.778 1.00 90.75 96 SER A N 1
ATOM 776 C CA . SER A 1 96 ? 3.774 -31.574 3.152 1.00 90.75 96 SER A CA 1
ATOM 777 C C . SER A 1 96 ? 4.757 -32.654 3.628 1.00 90.75 96 SER A C 1
ATOM 779 O O . SER A 1 96 ? 4.541 -33.828 3.321 1.00 90.75 96 SER A O 1
ATOM 781 N N . PHE A 1 97 ? 5.803 -32.270 4.367 1.00 77.88 97 PHE A N 1
ATOM 782 C CA . PHE A 1 97 ? 6.790 -33.159 4.994 1.00 77.88 97 PHE A CA 1
ATOM 783 C C . PHE A 1 97 ? 6.696 -33.077 6.519 1.00 77.88 97 PHE A C 1
ATOM 785 O O . PHE A 1 97 ? 7.022 -34.096 7.169 1.00 77.88 97 PHE A O 1
#

Foldseek 3Di:
DDDDDDPPPPPPVPAPPQHDQADPPVCQLVVLVVQLVVQCVVVVNPNVRSVVSVLVSVVSCCVVVSDPDDDVVVVVCPVVVVVVVVVVVVVVVVVVD